Protein AF-A0A9P3LWD3-F1 (afdb_monomer_lite)

Structure (mmCIF, N/CA/C/O backbone):
data_AF-A0A9P3LWD3-F1
#
_entry.id   AF-A0A9P3LWD3-F1
#
loop_
_atom_site.group_PDB
_atom_site.id
_atom_site.type_symbol
_atom_site.label_atom_id
_atom_site.label_alt_id
_atom_site.label_comp_id
_atom_site.label_asym_id
_atom_site.label_entity_id
_atom_site.label_seq_id
_atom_site.pdbx_PDB_ins_code
_atom_site.Cartn_x
_atom_site.Cartn_y
_atom_site.Cartn_z
_atom_site.occupancy
_atom_site.B_iso_or_equiv
_atom_site.auth_seq_id
_atom_site.auth_comp_id
_atom_site.auth_asym_id
_atom_site.auth_atom_id
_atom_site.pdbx_PDB_model_num
ATOM 1 N N . MET A 1 1 ? 2.975 9.614 -11.502 1.00 42.75 1 MET A N 1
ATOM 2 C CA . MET A 1 1 ? 4.121 10.513 -11.205 1.00 42.75 1 MET A CA 1
ATOM 3 C C . MET A 1 1 ? 4.129 11.745 -12.126 1.00 42.75 1 MET A C 1
ATOM 5 O O . MET A 1 1 ? 4.942 11.808 -13.037 1.00 42.75 1 MET A O 1
ATOM 9 N N . PRO A 1 2 ? 3.260 12.748 -11.917 1.00 39.84 2 PRO A N 1
ATO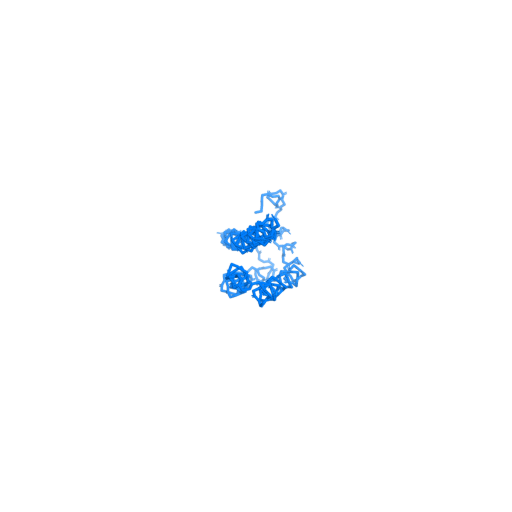M 10 C CA . PRO A 1 2 ? 3.264 13.962 -12.747 1.00 39.84 2 PRO A CA 1
ATOM 11 C C . PRO A 1 2 ? 4.516 14.835 -12.542 1.00 39.84 2 PRO A C 1
ATOM 13 O O . PRO A 1 2 ? 4.946 15.530 -13.455 1.00 39.84 2 PRO A O 1
ATOM 16 N N . SER A 1 3 ? 5.127 14.784 -11.353 1.00 48.31 3 SER A N 1
ATOM 17 C CA . SER A 1 3 ? 6.297 15.602 -11.005 1.00 48.31 3 SER A CA 1
ATOM 18 C C . SER A 1 3 ? 7.610 15.126 -11.635 1.00 48.31 3 SER A C 1
ATOM 20 O O . SER A 1 3 ? 8.516 15.937 -11.804 1.00 48.31 3 SER A O 1
ATOM 22 N N . LEU A 1 4 ? 7.714 13.847 -12.015 1.00 50.91 4 LEU A N 1
ATOM 23 C CA . LEU A 1 4 ? 8.918 13.287 -12.644 1.00 50.91 4 LEU A CA 1
ATOM 24 C C . LEU A 1 4 ? 8.924 13.421 -14.170 1.00 50.91 4 LEU A C 1
ATOM 26 O O . LEU A 1 4 ? 9.963 13.214 -14.779 1.00 50.91 4 LEU A O 1
ATOM 30 N N . ALA A 1 5 ? 7.812 13.838 -14.782 1.00 50.91 5 ALA A N 1
ATOM 31 C CA . ALA A 1 5 ? 7.713 14.043 -16.230 1.00 50.91 5 ALA A CA 1
ATOM 32 C C . ALA A 1 5 ? 8.654 15.141 -16.771 1.00 50.91 5 ALA A C 1
ATOM 34 O O . ALA A 1 5 ? 8.830 15.262 -17.978 1.00 50.91 5 ALA A O 1
ATOM 35 N N . LYS A 1 6 ? 9.257 15.950 -15.886 1.00 63.47 6 LYS A N 1
ATOM 36 C CA . LYS A 1 6 ? 10.271 16.958 -16.239 1.00 63.47 6 LYS A CA 1
ATOM 37 C C . LYS A 1 6 ? 11.699 16.400 -16.299 1.00 63.47 6 LYS A C 1
ATOM 39 O O . LYS A 1 6 ? 12.615 17.142 -16.636 1.00 63.47 6 LYS A O 1
ATOM 44 N N . VAL A 1 7 ? 11.902 15.138 -15.929 1.00 65.88 7 VAL A N 1
ATOM 45 C CA . VAL A 1 7 ? 13.209 14.474 -15.862 1.00 65.88 7 VAL A CA 1
ATOM 46 C C . VAL A 1 7 ? 13.207 13.317 -16.860 1.00 65.88 7 VAL A C 1
ATOM 48 O O . VAL A 1 7 ? 12.161 12.711 -17.085 1.00 65.88 7 VAL A O 1
ATOM 51 N N . SER A 1 8 ? 14.354 13.002 -17.471 1.00 72.69 8 SER A N 1
ATOM 52 C CA . SER A 1 8 ? 14.444 11.855 -18.383 1.00 72.69 8 SER A CA 1
ATOM 53 C C . SER A 1 8 ? 13.998 10.562 -17.690 1.00 72.69 8 SER A C 1
ATOM 55 O O . SER A 1 8 ? 14.284 10.353 -16.506 1.00 72.69 8 SER A O 1
ATOM 57 N N . THR A 1 9 ? 13.312 9.683 -18.428 1.00 71.00 9 THR A N 1
ATOM 58 C CA . THR A 1 9 ? 12.778 8.408 -17.918 1.00 71.00 9 THR A CA 1
ATOM 59 C C . THR A 1 9 ? 13.856 7.580 -17.224 1.00 71.00 9 THR A C 1
ATOM 61 O O . THR A 1 9 ? 13.608 7.037 -16.150 1.00 71.00 9 THR A O 1
ATOM 64 N N . SER A 1 10 ? 15.079 7.560 -17.760 1.00 73.06 10 SER A N 1
ATOM 65 C CA . SER A 1 10 ? 16.220 6.845 -17.177 1.00 73.06 10 SER A CA 1
ATOM 66 C C . SER A 1 10 ? 16.593 7.377 -15.788 1.00 73.06 10 SER A C 1
ATOM 68 O O . SER A 1 10 ? 16.718 6.606 -14.838 1.00 73.06 10 SER A O 1
ATOM 70 N N . THR A 1 11 ? 16.682 8.701 -15.625 1.00 77.88 11 THR A N 1
ATOM 71 C CA . THR A 1 11 ? 16.988 9.336 -14.331 1.00 77.88 11 THR A CA 1
ATOM 72 C C . THR A 1 11 ? 15.844 9.154 -13.333 1.00 77.88 11 THR A C 1
ATOM 74 O O . THR A 1 11 ? 16.079 8.848 -12.164 1.00 77.88 11 THR A O 1
ATOM 77 N N . ALA A 1 12 ? 14.596 9.307 -13.783 1.00 74.31 12 ALA A N 1
ATOM 78 C CA . ALA A 1 12 ? 13.414 9.102 -12.948 1.00 74.31 12 ALA A CA 1
ATOM 79 C C . ALA A 1 12 ? 13.312 7.652 -12.445 1.00 74.31 12 ALA A C 1
ATOM 81 O O . ALA A 1 12 ? 13.029 7.429 -11.266 1.00 74.31 12 ALA A O 1
ATOM 82 N N . THR A 1 13 ? 13.590 6.677 -13.314 1.00 77.31 13 THR A N 1
ATOM 83 C CA . THR A 1 13 ? 13.584 5.247 -12.976 1.00 77.31 13 THR A CA 1
ATOM 84 C C . THR A 1 13 ? 14.710 4.913 -12.003 1.00 77.31 13 THR A C 1
ATOM 86 O O . THR A 1 13 ? 14.470 4.239 -11.006 1.00 77.31 13 THR A O 1
ATOM 89 N N . LEU A 1 14 ? 15.918 5.442 -12.216 1.00 81.31 14 LEU A N 1
ATOM 90 C CA . LEU A 1 14 ? 17.046 5.239 -11.305 1.00 81.31 14 LEU A CA 1
ATOM 91 C C . LEU A 1 14 ? 16.758 5.790 -9.899 1.00 81.31 14 LEU A C 1
ATOM 93 O O . LEU A 1 14 ? 16.975 5.104 -8.899 1.00 81.31 14 LEU A O 1
ATOM 97 N N . LEU A 1 15 ? 16.234 7.018 -9.811 1.00 82.06 15 LEU A N 1
ATOM 98 C CA . LEU A 1 15 ? 15.818 7.622 -8.541 1.00 82.06 15 LEU A CA 1
ATOM 99 C C . LEU A 1 15 ? 14.750 6.779 -7.849 1.00 82.06 15 LEU A C 1
ATOM 101 O O . LEU A 1 15 ? 14.847 6.519 -6.651 1.00 82.06 15 LEU A O 1
ATOM 105 N N . TRP A 1 16 ? 13.743 6.336 -8.600 1.00 82.06 16 TRP A N 1
ATOM 106 C CA . TRP A 1 16 ? 12.700 5.470 -8.075 1.00 82.06 16 TRP A CA 1
ATOM 107 C C . TRP A 1 16 ? 13.282 4.169 -7.513 1.00 82.06 16 TRP A C 1
ATOM 109 O O . TRP A 1 16 ? 13.006 3.852 -6.357 1.00 82.06 16 TRP A O 1
ATOM 119 N N . THR A 1 17 ? 14.140 3.476 -8.267 1.00 81.75 17 THR A N 1
ATOM 120 C CA . THR A 1 17 ? 14.769 2.208 -7.868 1.00 81.75 17 THR A CA 1
ATOM 121 C C . THR A 1 17 ? 15.536 2.340 -6.557 1.00 81.75 17 THR A C 1
ATOM 123 O O . THR A 1 17 ? 15.334 1.540 -5.641 1.00 81.75 17 THR A O 1
ATOM 126 N N . ASN A 1 18 ? 16.321 3.410 -6.412 1.00 85.31 18 ASN A N 1
ATOM 127 C CA . ASN A 1 18 ? 17.056 3.702 -5.179 1.00 85.31 18 ASN A CA 1
ATOM 128 C C . ASN A 1 18 ? 16.136 3.967 -3.972 1.00 85.31 18 ASN A C 1
ATOM 130 O O . ASN A 1 18 ? 16.514 3.713 -2.830 1.00 85.31 18 ASN A O 1
ATOM 134 N N . MET A 1 19 ? 14.909 4.438 -4.206 1.00 85.19 19 MET A N 1
ATOM 135 C CA . MET A 1 19 ? 13.929 4.729 -3.156 1.00 85.19 19 MET A CA 1
ATOM 136 C C . MET A 1 19 ? 13.041 3.533 -2.783 1.00 85.19 19 MET A C 1
ATOM 138 O O . MET A 1 19 ? 12.393 3.563 -1.730 1.00 85.19 19 MET A O 1
ATOM 142 N N . VAL A 1 20 ? 12.981 2.469 -3.594 1.00 82.38 20 VAL A N 1
ATOM 143 C CA . VAL A 1 20 ? 12.078 1.329 -3.335 1.00 82.38 20 VAL A CA 1
ATOM 144 C C . VAL A 1 20 ? 12.410 0.638 -2.015 1.00 82.38 20 VAL A C 1
ATOM 146 O O . VAL A 1 20 ? 11.521 0.441 -1.191 1.00 82.38 20 VAL A O 1
ATOM 149 N N . VAL A 1 21 ? 13.679 0.307 -1.783 1.00 81.94 21 VAL A N 1
ATOM 150 C CA . VAL A 1 21 ? 14.110 -0.413 -0.575 1.00 81.94 21 VAL A CA 1
ATOM 151 C C . VAL A 1 21 ? 13.810 0.370 0.713 1.00 81.94 21 VAL A C 1
ATOM 153 O O . VAL A 1 21 ? 13.104 -0.173 1.569 1.00 81.94 21 VAL A O 1
ATOM 156 N N . PRO A 1 22 ? 14.251 1.637 0.880 1.00 85.94 22 PRO A N 1
ATOM 157 C CA . PRO A 1 22 ? 13.964 2.383 2.107 1.00 85.94 22 PRO A CA 1
ATOM 158 C C . PRO A 1 22 ? 12.465 2.655 2.291 1.00 85.94 22 PRO A C 1
ATOM 160 O O . PRO A 1 22 ? 11.955 2.588 3.410 1.00 85.94 22 PRO A O 1
ATOM 163 N N . SER A 1 23 ? 11.722 2.900 1.205 1.00 85.38 23 SER A N 1
ATOM 164 C CA . SER A 1 23 ? 10.275 3.116 1.300 1.00 85.38 23 SER A CA 1
ATOM 165 C C . SER A 1 23 ? 9.509 1.846 1.682 1.00 85.38 23 SER A C 1
ATOM 167 O O . SER A 1 23 ? 8.457 1.945 2.318 1.00 85.38 23 SER A O 1
ATOM 169 N N . MET A 1 24 ? 10.006 0.656 1.331 1.00 85.38 24 MET A N 1
ATOM 170 C CA . MET A 1 24 ? 9.366 -0.617 1.666 1.00 85.38 24 MET A CA 1
ATOM 171 C C . MET A 1 24 ? 9.333 -0.854 3.178 1.00 85.38 24 MET A C 1
ATOM 173 O O . MET A 1 24 ? 8.301 -1.273 3.696 1.00 85.38 24 MET A O 1
ATOM 177 N N . ALA A 1 25 ? 10.409 -0.524 3.899 1.00 87.31 25 ALA A N 1
ATOM 178 C CA . ALA A 1 25 ? 10.460 -0.671 5.355 1.00 87.31 25 ALA A CA 1
ATOM 179 C C . ALA A 1 25 ? 9.383 0.173 6.059 1.00 87.31 25 ALA A C 1
ATOM 181 O O . ALA A 1 25 ? 8.684 -0.320 6.944 1.00 87.31 25 ALA A O 1
ATOM 182 N N . ILE A 1 26 ? 9.200 1.421 5.613 1.00 90.19 26 ILE A N 1
ATOM 183 C CA . ILE A 1 26 ? 8.168 2.336 6.129 1.00 90.19 26 ILE A CA 1
ATOM 184 C C . ILE A 1 26 ? 6.761 1.809 5.810 1.00 90.19 26 ILE A C 1
ATOM 186 O O . ILE A 1 26 ? 5.862 1.863 6.645 1.00 90.19 26 ILE A O 1
ATOM 190 N N . GLN A 1 27 ? 6.555 1.279 4.604 1.00 88.88 27 GLN A N 1
ATOM 191 C CA . GLN A 1 27 ? 5.256 0.737 4.198 1.00 88.88 27 GLN A CA 1
ATOM 192 C C . GLN A 1 27 ? 4.887 -0.514 5.002 1.00 88.88 27 GLN A C 1
ATOM 194 O O . GLN A 1 27 ? 3.770 -0.616 5.504 1.00 88.88 27 GLN A O 1
ATOM 199 N N . VAL A 1 28 ? 5.824 -1.451 5.163 1.00 90.12 28 VAL A N 1
ATOM 200 C CA . VAL A 1 28 ? 5.593 -2.690 5.915 1.00 90.12 28 VAL A CA 1
ATOM 201 C C . VAL A 1 28 ? 5.308 -2.390 7.383 1.00 90.12 28 VAL A C 1
ATOM 203 O O . VAL A 1 28 ? 4.359 -2.946 7.935 1.00 90.12 28 VAL A O 1
ATOM 206 N N . SER A 1 29 ? 6.066 -1.486 8.012 1.00 92.50 29 SER A N 1
ATOM 207 C CA . SER A 1 29 ? 5.824 -1.119 9.410 1.00 92.50 29 SER A CA 1
ATOM 208 C C . SER A 1 29 ? 4.444 -0.486 9.602 1.00 92.50 29 SER A C 1
ATOM 210 O O . SER A 1 29 ? 3.735 -0.860 10.535 1.00 92.50 29 SER A O 1
ATOM 212 N N . ALA A 1 30 ? 4.005 0.378 8.681 1.00 91.06 30 ALA A N 1
ATOM 213 C CA . ALA A 1 30 ? 2.664 0.955 8.711 1.00 91.06 30 ALA A CA 1
ATOM 214 C C . ALA A 1 30 ? 1.556 -0.111 8.612 1.00 91.06 30 ALA A C 1
ATOM 216 O O . ALA A 1 30 ? 0.566 -0.035 9.339 1.00 91.06 30 ALA A O 1
ATOM 217 N N . TYR A 1 31 ? 1.720 -1.132 7.763 1.00 92.19 31 TYR A N 1
ATOM 218 C CA . TYR A 1 31 ? 0.732 -2.213 7.623 1.00 92.19 31 TYR A CA 1
ATOM 219 C C . TYR A 1 31 ? 0.663 -3.100 8.860 1.00 92.19 31 TYR A C 1
ATOM 221 O O . TYR A 1 31 ? -0.432 -3.417 9.325 1.00 92.19 31 TYR A O 1
ATOM 229 N N . VAL A 1 32 ? 1.818 -3.449 9.429 1.00 94.44 32 VAL A N 1
ATOM 230 C CA . VAL A 1 32 ? 1.894 -4.237 10.665 1.00 94.44 32 VAL A CA 1
ATOM 231 C C . VAL A 1 32 ? 1.255 -3.475 11.824 1.00 94.44 32 VAL A C 1
ATOM 233 O O . VAL A 1 32 ? 0.405 -4.026 12.520 1.00 94.44 32 VAL A O 1
ATOM 236 N N . LEU A 1 33 ? 1.604 -2.199 12.006 1.00 95.00 33 LEU A N 1
ATOM 237 C CA . LEU A 1 33 ? 1.025 -1.367 13.060 1.00 95.00 33 LEU A CA 1
ATOM 238 C C . LEU A 1 33 ? -0.479 -1.160 12.865 1.00 95.00 33 LEU A C 1
ATOM 240 O O . LEU A 1 33 ? -1.224 -1.237 13.838 1.00 95.00 33 LEU A O 1
ATOM 244 N N . GLY A 1 34 ? -0.942 -0.957 11.629 1.00 93.81 34 GLY A N 1
ATOM 245 C CA . GLY A 1 34 ? -2.368 -0.837 11.319 1.00 93.81 34 GLY A CA 1
ATOM 246 C C . GLY A 1 34 ? -3.153 -2.109 11.651 1.00 93.81 34 GLY A C 1
ATOM 247 O O . GLY A 1 34 ? -4.198 -2.039 12.298 1.00 93.81 34 GLY A O 1
ATOM 248 N N . PHE A 1 35 ? -2.629 -3.280 11.277 1.00 96.38 35 PHE A N 1
ATOM 249 C CA . PHE A 1 35 ? -3.245 -4.567 11.603 1.00 96.38 35 PHE A CA 1
ATOM 250 C C . PHE A 1 35 ? -3.284 -4.819 13.115 1.00 96.38 35 PHE A C 1
ATOM 252 O O . PHE A 1 35 ? -4.352 -5.087 13.671 1.00 96.38 35 PHE A O 1
ATOM 259 N N . LEU A 1 36 ? -2.143 -4.685 13.798 1.00 97.19 36 LEU A N 1
ATOM 260 C CA . LEU A 1 36 ? -2.056 -4.892 15.246 1.00 97.19 36 LEU A CA 1
ATOM 261 C C . LEU A 1 36 ? -2.912 -3.881 16.014 1.00 97.19 36 LEU A C 1
ATOM 263 O O . LEU A 1 36 ? -3.606 -4.259 16.954 1.00 97.19 36 LEU A O 1
ATOM 267 N N . GLY A 1 37 ? -2.919 -2.617 15.589 1.00 95.88 37 GLY A N 1
ATOM 268 C CA . GLY A 1 37 ? -3.765 -1.570 16.156 1.00 95.88 37 GLY A CA 1
ATOM 269 C C . GLY A 1 37 ? -5.251 -1.906 16.042 1.00 95.88 37 GLY A C 1
ATOM 270 O O . GLY A 1 37 ? -5.965 -1.852 17.042 1.00 95.88 37 GLY A O 1
ATOM 271 N N . GLY A 1 38 ? -5.705 -2.343 14.862 1.00 95.56 38 GLY A N 1
ATOM 272 C CA . GLY A 1 38 ? -7.084 -2.796 14.650 1.00 95.56 38 GLY A CA 1
ATOM 273 C C . GLY A 1 38 ? -7.464 -3.984 15.541 1.00 95.56 38 GLY A C 1
ATOM 274 O O . GLY A 1 38 ? -8.518 -3.970 16.178 1.00 95.56 38 GLY A O 1
ATOM 275 N N . MET A 1 39 ? -6.577 -4.975 15.672 1.00 96.50 39 MET A N 1
ATOM 276 C CA . MET A 1 39 ? -6.781 -6.133 16.555 1.00 96.50 39 MET A CA 1
ATOM 277 C C . MET A 1 39 ? -6.862 -5.736 18.036 1.00 96.50 39 MET A C 1
ATOM 279 O O . MET A 1 39 ? -7.729 -6.220 18.767 1.00 96.50 39 MET A O 1
ATOM 283 N N . LEU A 1 40 ? -5.981 -4.840 18.490 1.00 97.00 40 LEU A N 1
ATOM 284 C CA . LEU A 1 40 ? -5.980 -4.344 19.868 1.00 97.00 40 LEU A CA 1
ATOM 285 C C . LEU A 1 40 ? -7.253 -3.555 20.186 1.00 97.00 40 LEU A C 1
ATOM 287 O O . LEU A 1 40 ? -7.839 -3.754 21.252 1.00 97.00 40 LEU A O 1
ATOM 291 N N . LEU A 1 41 ? -7.694 -2.688 19.273 1.00 95.44 41 LEU A N 1
ATOM 292 C CA . LEU A 1 41 ? -8.922 -1.911 19.436 1.00 95.44 41 LEU A CA 1
ATOM 293 C C . LEU A 1 41 ? -10.159 -2.813 19.443 1.00 95.44 41 LEU A C 1
ATOM 295 O O . LEU A 1 41 ? -10.970 -2.709 20.361 1.00 95.44 41 LEU A O 1
ATOM 299 N N . TYR A 1 42 ? -10.254 -3.771 18.514 1.00 96.31 42 TYR A N 1
ATOM 300 C CA . TYR A 1 42 ? -11.328 -4.768 18.515 1.00 96.31 42 TYR A CA 1
ATOM 301 C C . TYR A 1 42 ? -11.392 -5.540 19.836 1.00 96.31 42 TYR A C 1
ATOM 303 O O . TYR A 1 42 ? -12.468 -5.732 20.398 1.00 96.31 42 TYR A O 1
ATOM 311 N N . ASN A 1 43 ? -10.246 -5.953 20.380 1.00 95.44 43 ASN A N 1
ATOM 312 C CA . ASN A 1 43 ? -10.224 -6.691 21.638 1.00 95.44 43 ASN A CA 1
ATOM 313 C C . ASN A 1 43 ? -10.789 -5.886 22.814 1.00 95.44 43 ASN A C 1
ATOM 315 O O . ASN A 1 43 ? -11.428 -6.496 23.678 1.00 95.44 43 ASN A O 1
ATOM 319 N N . LYS A 1 44 ? -10.590 -4.560 22.823 1.00 94.12 44 LYS A N 1
ATOM 320 C CA . LYS A 1 44 ? -11.071 -3.649 23.870 1.00 94.12 44 LYS A CA 1
ATOM 321 C C . LYS A 1 44 ? -12.535 -3.251 23.701 1.00 94.12 44 LYS A C 1
ATOM 323 O O . LYS A 1 44 ? -13.276 -3.324 24.672 1.00 94.12 44 LYS A O 1
ATOM 328 N N . THR A 1 45 ? -12.950 -2.841 22.506 1.00 93.94 45 THR A N 1
ATOM 329 C CA . THR A 1 45 ? -14.291 -2.263 22.290 1.00 93.94 45 THR A CA 1
ATOM 330 C C . THR A 1 45 ? -15.302 -3.270 21.755 1.00 93.94 45 THR A C 1
ATOM 332 O O . THR A 1 45 ? -16.500 -3.017 21.772 1.00 93.94 45 THR A O 1
ATOM 335 N N . LYS A 1 46 ? -14.830 -4.425 21.264 1.00 94.06 46 LYS A N 1
ATOM 336 C CA . LYS A 1 46 ? -15.620 -5.421 20.519 1.00 94.06 46 LYS A CA 1
ATOM 337 C C . LYS A 1 46 ? -16.270 -4.866 19.248 1.00 94.06 46 LYS A C 1
ATOM 339 O O . LYS A 1 46 ? -17.127 -5.520 18.655 1.00 94.06 46 LYS A O 1
ATOM 344 N N . ASN A 1 47 ? -15.813 -3.710 18.767 1.00 93.88 47 ASN A N 1
ATOM 345 C CA . ASN A 1 47 ? -16.306 -3.114 17.538 1.00 93.88 47 ASN A CA 1
ATOM 346 C C . ASN A 1 47 ? -15.673 -3.764 16.299 1.00 93.88 47 ASN A C 1
ATOM 348 O O . ASN A 1 47 ? -14.478 -3.614 16.024 1.00 93.88 47 ASN A O 1
ATOM 352 N N . LYS A 1 48 ? -16.503 -4.455 15.509 1.00 96.19 48 LYS A N 1
ATOM 353 C CA . LYS A 1 48 ? -16.099 -5.162 14.283 1.00 96.19 48 LYS A CA 1
ATOM 354 C C . LYS A 1 48 ? -15.413 -4.277 13.235 1.00 96.19 48 LYS A C 1
ATOM 356 O O . LYS A 1 48 ? -14.623 -4.796 12.451 1.00 96.19 48 LYS A O 1
ATOM 361 N N . TYR A 1 49 ? -15.664 -2.967 13.212 1.00 96.25 49 TYR A N 1
ATOM 362 C CA . TYR A 1 49 ? -15.040 -2.068 12.238 1.00 96.25 49 TYR A CA 1
ATOM 363 C C . TYR A 1 49 ? -13.523 -1.969 12.428 1.00 96.25 49 TYR A C 1
ATOM 365 O O . TYR A 1 49 ? -12.797 -1.898 11.440 1.00 96.25 49 TYR A O 1
ATOM 373 N N . TYR A 1 50 ? -13.011 -2.071 13.658 1.00 96.44 50 TYR A N 1
ATOM 374 C CA . TYR A 1 50 ? -11.563 -2.126 13.883 1.00 96.44 50 TYR A CA 1
ATOM 375 C C . TYR A 1 50 ? -10.934 -3.420 13.378 1.00 96.44 50 TYR A C 1
ATOM 377 O O . TYR A 1 50 ? -9.827 -3.399 12.840 1.00 96.44 50 TYR A O 1
ATOM 385 N N . LEU A 1 51 ? -11.657 -4.537 13.496 1.00 96.00 51 LEU A N 1
ATOM 386 C CA . LEU A 1 51 ? -11.223 -5.808 12.927 1.00 96.00 51 LEU A CA 1
ATOM 387 C C . LEU A 1 51 ? -11.176 -5.721 11.397 1.00 96.00 51 LEU A C 1
ATOM 389 O O . LEU A 1 51 ? -10.174 -6.096 10.794 1.00 96.00 51 LEU A O 1
ATOM 393 N N . TYR A 1 52 ? -12.220 -5.177 10.765 1.00 97.12 52 TYR A N 1
ATOM 394 C CA . TYR A 1 52 ? -12.247 -4.980 9.314 1.00 97.12 52 TYR A CA 1
ATOM 395 C C . TYR A 1 52 ? -11.155 -4.021 8.840 1.00 97.12 52 TYR A C 1
ATOM 397 O O . TYR A 1 52 ? -10.450 -4.343 7.888 1.00 97.12 52 TYR A O 1
ATOM 405 N N . GLY A 1 53 ? -10.954 -2.893 9.526 1.00 95.56 53 GLY A N 1
ATOM 406 C CA . GLY A 1 53 ? -9.864 -1.960 9.240 1.00 95.56 53 GLY A CA 1
ATOM 407 C C . GLY A 1 53 ? -8.498 -2.644 9.307 1.00 95.56 53 GLY A C 1
ATOM 408 O O . GLY A 1 53 ? -7.721 -2.558 8.358 1.00 95.56 53 GLY A O 1
ATOM 409 N N . GLY A 1 54 ? -8.242 -3.412 10.370 1.00 95.81 54 GLY A N 1
ATOM 410 C CA . GLY A 1 54 ? -7.017 -4.198 10.513 1.00 95.81 54 GLY A CA 1
ATOM 411 C C . GLY A 1 54 ? -6.829 -5.220 9.387 1.00 95.81 54 GLY A C 1
ATOM 412 O O . GLY A 1 54 ? -5.757 -5.283 8.785 1.00 95.81 54 GLY A O 1
ATOM 413 N N . LEU A 1 55 ? -7.867 -5.989 9.049 1.00 96.38 55 LEU A N 1
ATOM 414 C CA . LEU A 1 55 ? -7.818 -6.979 7.966 1.00 96.38 55 LEU A CA 1
ATOM 415 C C . LEU A 1 55 ? -7.578 -6.337 6.592 1.00 96.38 55 LEU A C 1
ATOM 417 O O . LEU A 1 55 ? -6.802 -6.874 5.800 1.00 96.38 55 LEU A O 1
ATOM 421 N N . ILE A 1 56 ? -8.178 -5.174 6.319 1.00 96.44 56 ILE A N 1
ATOM 422 C CA . ILE A 1 56 ? -7.907 -4.408 5.095 1.00 96.44 56 ILE A CA 1
ATOM 423 C C . ILE A 1 56 ? -6.426 -4.026 5.044 1.00 96.44 56 ILE A C 1
ATOM 425 O O . ILE A 1 56 ? -5.783 -4.261 4.021 1.00 96.44 56 ILE A O 1
ATOM 429 N N . MET A 1 57 ? -5.852 -3.527 6.143 1.00 95.38 57 MET A N 1
ATOM 430 C CA . MET A 1 57 ? -4.422 -3.197 6.202 1.00 95.38 57 MET A CA 1
ATOM 431 C C . MET A 1 57 ? -3.536 -4.425 5.952 1.00 95.38 57 MET A C 1
ATOM 433 O O . MET A 1 57 ? -2.582 -4.347 5.179 1.00 95.38 57 MET A O 1
ATOM 437 N N . ALA A 1 58 ? -3.884 -5.579 6.528 1.00 94.69 58 ALA A N 1
ATOM 438 C CA . ALA A 1 58 ? -3.163 -6.830 6.295 1.00 94.69 58 ALA A CA 1
ATOM 439 C C . ALA A 1 58 ? -3.235 -7.285 4.826 1.00 94.69 58 ALA A C 1
ATOM 441 O O . ALA A 1 58 ? -2.244 -7.774 4.285 1.00 94.69 58 ALA A O 1
ATOM 442 N N . SER A 1 59 ? -4.372 -7.073 4.152 1.00 95.75 59 SER A N 1
ATOM 443 C CA . SER A 1 59 ? -4.576 -7.444 2.741 1.00 95.75 59 SER A CA 1
ATOM 444 C C . SER A 1 59 ? -3.691 -6.670 1.755 1.00 95.75 59 SER A C 1
ATOM 446 O O . SER A 1 59 ? -3.445 -7.133 0.639 1.00 95.75 59 SER A O 1
ATOM 448 N N . ILE A 1 60 ? -3.141 -5.523 2.169 1.00 93.69 60 ILE A N 1
ATOM 449 C CA . ILE A 1 60 ? -2.231 -4.739 1.327 1.00 93.69 60 ILE A CA 1
ATOM 450 C C . ILE A 1 60 ? -0.939 -5.518 1.058 1.00 93.69 60 ILE A C 1
ATOM 452 O O . ILE A 1 60 ? -0.359 -5.376 -0.020 1.00 93.69 60 ILE A O 1
ATOM 456 N N . PHE A 1 61 ? -0.493 -6.370 1.987 1.00 91.19 61 PHE A N 1
ATOM 457 C CA . PHE A 1 61 ? 0.714 -7.177 1.805 1.00 91.19 61 PHE A CA 1
ATOM 458 C C . PHE A 1 61 ? 0.591 -8.187 0.646 1.00 91.19 61 PHE A C 1
ATOM 460 O O . PHE A 1 61 ? 1.375 -8.070 -0.300 1.00 91.19 61 PHE A O 1
ATOM 467 N N . PRO A 1 62 ? -0.388 -9.119 0.623 1.00 93.00 62 PRO A N 1
ATOM 468 C CA . PRO A 1 62 ? -0.559 -10.030 -0.508 1.00 93.00 62 PRO A CA 1
ATOM 469 C C . PRO A 1 62 ? -0.878 -9.289 -1.812 1.00 93.00 62 PRO A C 1
ATOM 471 O O . PRO A 1 62 ? -0.367 -9.681 -2.859 1.00 93.00 62 PRO A O 1
ATOM 474 N N . TYR A 1 63 ? -1.625 -8.178 -1.766 1.00 93.50 63 TYR A N 1
ATOM 475 C CA . TYR A 1 63 ? -1.832 -7.331 -2.944 1.00 93.50 63 TYR A CA 1
ATOM 476 C C . TYR A 1 63 ? -0.506 -6.781 -3.489 1.00 93.50 63 TYR A C 1
ATOM 478 O O . TYR A 1 63 ? -0.249 -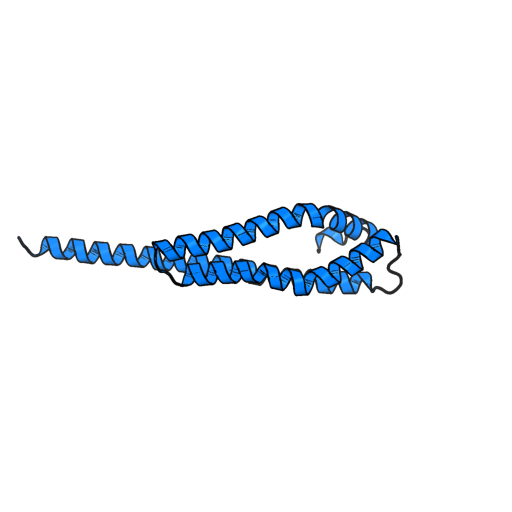6.837 -4.690 1.00 93.50 63 TYR A O 1
ATOM 486 N N . THR A 1 64 ? 0.366 -6.278 -2.611 1.00 90.94 64 THR A N 1
ATOM 487 C CA . THR A 1 64 ? 1.675 -5.736 -3.000 1.00 90.94 64 THR A CA 1
ATOM 488 C C . THR A 1 64 ? 2.556 -6.832 -3.590 1.00 90.94 64 THR A C 1
ATOM 490 O O . THR A 1 64 ? 3.145 -6.640 -4.651 1.00 90.94 64 THR A O 1
ATOM 493 N N . MET A 1 65 ? 2.592 -8.006 -2.960 1.00 91.19 65 MET A N 1
ATOM 494 C CA . MET A 1 65 ? 3.346 -9.152 -3.467 1.00 91.19 65 MET A CA 1
ATOM 495 C C . MET A 1 65 ? 2.871 -9.577 -4.861 1.00 91.19 65 MET A C 1
ATOM 497 O O . MET A 1 65 ? 3.692 -9.747 -5.757 1.00 91.19 65 MET A O 1
ATOM 501 N N . ALA A 1 66 ? 1.559 -9.687 -5.072 1.00 94.19 66 ALA A N 1
ATOM 502 C CA . ALA A 1 66 ? 0.999 -10.117 -6.350 1.00 94.19 66 ALA A CA 1
ATOM 503 C C . ALA A 1 66 ? 1.181 -9.074 -7.465 1.00 94.19 66 ALA A C 1
ATOM 505 O O . ALA A 1 66 ? 1.530 -9.424 -8.590 1.00 94.19 66 ALA A O 1
ATOM 506 N N . MET A 1 67 ? 0.960 -7.793 -7.160 1.00 93.69 67 MET A N 1
ATOM 507 C CA . MET A 1 67 ? 0.865 -6.740 -8.176 1.00 93.69 67 MET A CA 1
ATOM 508 C C . MET A 1 67 ? 2.168 -5.980 -8.428 1.00 93.69 67 MET A C 1
ATOM 510 O O . MET A 1 67 ? 2.316 -5.392 -9.496 1.00 93.69 67 MET A O 1
ATOM 514 N N . PHE A 1 68 ? 3.095 -5.937 -7.465 1.00 89.81 68 PHE A N 1
ATOM 515 C CA . PHE A 1 68 ? 4.311 -5.118 -7.567 1.00 89.81 68 PHE A CA 1
ATOM 516 C C . PHE A 1 68 ? 5.581 -5.927 -7.743 1.00 89.81 68 PHE A C 1
ATOM 518 O O . PHE A 1 68 ? 6.465 -5.476 -8.458 1.00 89.81 68 PHE A O 1
ATOM 525 N N . VAL A 1 69 ? 5.698 -7.106 -7.130 1.00 90.12 69 VAL A N 1
ATOM 526 C CA . VAL A 1 69 ? 6.912 -7.927 -7.262 1.00 90.12 69 VAL A CA 1
ATOM 527 C C . VAL A 1 69 ? 7.253 -8.257 -8.719 1.00 90.12 69 VAL A C 1
ATOM 529 O O . VAL A 1 69 ? 8.412 -8.046 -9.071 1.00 90.12 69 VAL A O 1
ATOM 532 N N . PRO A 1 70 ? 6.327 -8.730 -9.582 1.00 90.12 70 PRO A N 1
ATOM 533 C CA . PRO A 1 70 ? 6.686 -9.026 -10.971 1.00 90.12 70 PRO A CA 1
ATOM 534 C C . PRO A 1 70 ? 7.135 -7.766 -11.721 1.00 90.12 70 PRO A C 1
ATOM 536 O O . PRO A 1 70 ? 8.169 -7.774 -12.376 1.00 90.12 70 PRO A O 1
ATOM 539 N N . ILE A 1 71 ? 6.425 -6.651 -11.532 1.00 89.88 71 ILE A N 1
ATOM 540 C CA . ILE A 1 71 ? 6.737 -5.384 -12.204 1.00 89.88 71 ILE A CA 1
ATOM 541 C C . ILE A 1 71 ? 8.087 -4.828 -11.738 1.00 89.88 71 ILE A C 1
ATOM 543 O O . ILE A 1 71 ? 8.906 -4.425 -12.556 1.00 89.88 71 ILE A O 1
ATOM 547 N N . ASN A 1 72 ? 8.347 -4.830 -10.430 1.00 88.62 72 ASN A N 1
ATOM 548 C CA . ASN A 1 72 ? 9.600 -4.335 -9.870 1.00 88.62 72 ASN A CA 1
ATOM 549 C C . ASN A 1 72 ? 10.792 -5.185 -10.329 1.00 88.62 72 ASN A C 1
ATOM 551 O O . ASN A 1 72 ? 11.845 -4.622 -10.599 1.00 88.62 72 ASN A O 1
ATOM 555 N N . LYS A 1 73 ? 10.636 -6.514 -10.439 1.00 88.62 73 LYS A N 1
ATOM 556 C CA . LYS A 1 73 ? 11.688 -7.395 -10.970 1.00 88.62 73 LYS A CA 1
ATOM 557 C C . LYS A 1 73 ? 12.080 -6.998 -12.390 1.00 88.62 73 LYS A C 1
ATOM 559 O O . LYS A 1 73 ? 13.265 -6.843 -12.660 1.00 88.62 73 LYS A O 1
ATOM 564 N N . ASP A 1 74 ? 11.093 -6.776 -13.253 1.00 87.00 74 ASP A N 1
ATOM 565 C CA . ASP A 1 74 ? 11.339 -6.385 -14.641 1.00 87.00 74 ASP A CA 1
ATOM 566 C C . ASP A 1 74 ? 11.995 -5.000 -14.738 1.00 87.00 74 ASP A C 1
ATOM 568 O O . ASP A 1 74 ? 12.952 -4.818 -15.486 1.00 87.00 74 ASP A O 1
ATOM 572 N N . ILE A 1 75 ? 11.515 -4.028 -13.952 1.00 84.19 75 ILE A N 1
ATOM 573 C CA . ILE A 1 75 ? 12.079 -2.670 -13.923 1.00 84.19 75 ILE A CA 1
ATOM 574 C C . ILE A 1 75 ? 13.526 -2.695 -13.413 1.00 84.19 75 ILE A C 1
ATOM 576 O O . ILE A 1 75 ? 14.390 -2.041 -13.993 1.00 84.19 75 ILE A O 1
ATOM 580 N N . PHE A 1 76 ? 13.814 -3.452 -12.349 1.00 86.38 76 PHE A N 1
ATOM 581 C CA . PHE A 1 76 ? 15.171 -3.562 -11.810 1.00 86.38 76 PHE A CA 1
ATOM 582 C C . PHE A 1 76 ? 16.128 -4.231 -12.790 1.00 86.38 76 PHE A C 1
ATOM 584 O O . PHE A 1 76 ? 17.225 -3.713 -12.978 1.00 86.38 76 PHE A O 1
ATOM 591 N N . ALA A 1 77 ? 15.701 -5.298 -13.469 1.00 86.38 77 ALA A N 1
ATOM 592 C CA . ALA A 1 77 ? 16.508 -5.943 -14.501 1.00 86.38 77 ALA A CA 1
ATOM 593 C C . ALA A 1 77 ? 16.849 -4.977 -15.649 1.00 86.38 77 ALA A C 1
ATOM 595 O O . ALA A 1 77 ? 17.977 -4.959 -16.132 1.00 86.38 77 ALA A O 1
ATOM 596 N N . PHE A 1 78 ? 15.896 -4.130 -16.050 1.00 82.88 78 PHE A N 1
ATOM 597 C CA . PHE A 1 78 ? 16.106 -3.132 -17.099 1.00 82.88 78 PHE A CA 1
ATOM 598 C C . PHE A 1 78 ? 17.122 -2.054 -16.694 1.00 82.88 78 PHE A C 1
ATOM 600 O O . PHE A 1 78 ? 17.995 -1.691 -17.481 1.00 82.88 78 PHE A O 1
ATOM 607 N N . VAL A 1 79 ? 17.028 -1.564 -15.452 1.00 82.44 79 VAL A N 1
ATOM 608 C CA . VAL A 1 79 ? 17.962 -0.570 -14.896 1.00 82.44 79 VAL A CA 1
ATOM 609 C C . VAL A 1 79 ? 19.362 -1.158 -14.731 1.00 82.44 79 VAL A C 1
ATOM 611 O O . VAL A 1 79 ? 20.335 -0.496 -15.079 1.00 82.44 79 VAL A O 1
ATOM 614 N N . GLU A 1 80 ? 19.474 -2.388 -14.229 1.00 83.75 80 GLU A N 1
ATOM 615 C CA . GLU A 1 80 ? 20.756 -3.077 -14.039 1.00 83.75 80 GLU A CA 1
ATOM 616 C C . GLU A 1 80 ? 21.466 -3.343 -15.371 1.00 83.75 80 GLU A C 1
ATOM 618 O O . GLU A 1 80 ? 22.678 -3.165 -15.476 1.00 83.75 80 GLU A O 1
ATOM 623 N N . ALA A 1 81 ? 20.707 -3.690 -16.412 1.00 84.00 81 ALA A N 1
ATOM 624 C CA . ALA A 1 81 ? 21.233 -3.901 -17.755 1.00 84.00 81 ALA A CA 1
ATOM 625 C C . ALA A 1 81 ? 21.565 -2.595 -18.508 1.00 84.00 81 ALA A C 1
ATOM 627 O O . ALA A 1 81 ? 22.119 -2.658 -19.605 1.00 84.00 81 ALA A O 1
ATOM 628 N N . GLY A 1 82 ? 21.234 -1.421 -17.952 1.00 78.56 82 GLY A N 1
ATOM 629 C CA . GLY A 1 82 ? 21.492 -0.122 -18.581 1.00 78.56 82 GLY A CA 1
ATOM 630 C C . GLY A 1 82 ? 20.790 0.058 -19.930 1.00 78.56 82 GLY A C 1
ATOM 631 O O . GLY A 1 82 ? 21.298 0.774 -20.791 1.00 78.56 82 GLY A O 1
ATOM 632 N N . LEU A 1 83 ? 19.660 -0.624 -20.135 1.00 75.19 83 LEU A N 1
ATOM 633 C CA . LEU A 1 83 ? 18.952 -0.625 -21.412 1.00 75.19 83 LEU A CA 1
ATOM 634 C C . LEU A 1 83 ? 18.243 0.713 -21.649 1.00 75.19 83 LEU A C 1
ATOM 636 O O . LEU A 1 83 ? 17.749 1.356 -20.720 1.00 75.19 83 LEU A O 1
ATOM 640 N N . GLU A 1 84 ? 18.176 1.122 -22.914 1.00 72.56 84 GLU A N 1
ATOM 641 C CA . GLU A 1 84 ? 17.324 2.229 -23.342 1.00 72.56 84 GLU A CA 1
ATOM 642 C C . GLU A 1 84 ? 15.912 1.720 -23.650 1.00 72.56 84 GLU A C 1
ATOM 644 O O . GLU A 1 84 ? 15.735 0.644 -24.220 1.00 72.56 84 GLU A O 1
ATOM 649 N N . ASP A 1 85 ? 14.898 2.507 -23.281 1.00 73.19 85 ASP A N 1
ATOM 650 C CA . ASP A 1 85 ? 13.483 2.221 -23.559 1.00 73.19 85 ASP A CA 1
ATOM 651 C C . ASP A 1 85 ? 13.150 2.531 -25.026 1.00 73.19 85 ASP A C 1
ATOM 653 O O . ASP A 1 85 ? 12.515 3.536 -25.341 1.00 73.19 85 ASP A O 1
ATOM 657 N N . VAL A 1 86 ? 13.655 1.696 -25.937 1.00 70.62 86 VAL A N 1
ATOM 658 C CA . VAL A 1 86 ? 13.525 1.890 -27.392 1.00 70.62 86 VAL A CA 1
ATOM 659 C C . VAL A 1 86 ? 12.106 1.577 -27.886 1.00 70.62 86 VAL A C 1
ATOM 661 O O . VAL A 1 86 ? 11.652 2.166 -28.865 1.00 70.62 86 VAL A O 1
ATOM 664 N N . ASP A 1 87 ? 11.392 0.673 -27.214 1.00 77.94 87 ASP A N 1
ATOM 665 C CA . ASP A 1 87 ? 10.072 0.171 -27.617 1.00 77.94 87 ASP A CA 1
ATOM 666 C C . ASP A 1 87 ? 8.908 0.678 -26.744 1.00 77.94 87 ASP A C 1
ATOM 668 O O . ASP A 1 87 ? 7.748 0.381 -27.031 1.00 77.94 87 ASP A O 1
ATOM 672 N N . GLY A 1 88 ? 9.188 1.463 -25.697 1.00 76.44 88 GLY A N 1
ATOM 673 C CA . GLY A 1 88 ? 8.179 1.961 -24.758 1.00 76.44 88 GLY A CA 1
ATOM 674 C C . GLY A 1 88 ? 7.694 0.914 -23.749 1.00 76.44 88 GLY A C 1
ATOM 675 O O . GLY A 1 88 ? 6.738 1.170 -23.006 1.00 76.44 88 GLY A O 1
ATOM 676 N N . SER A 1 89 ? 8.330 -0.259 -23.693 1.00 81.81 89 SER A N 1
ATOM 677 C CA . SER A 1 89 ? 7.989 -1.326 -22.750 1.00 81.81 89 SER A CA 1
ATOM 678 C C . SER A 1 89 ? 8.183 -0.899 -21.291 1.00 81.81 89 SER A C 1
ATOM 680 O O . SER A 1 89 ? 7.400 -1.296 -20.418 1.00 81.81 89 SER A O 1
ATOM 682 N N . MET A 1 90 ? 9.167 -0.040 -20.999 1.00 81.31 90 MET A N 1
ATOM 683 C CA . MET A 1 90 ? 9.349 0.513 -19.654 1.00 81.31 90 MET A CA 1
ATOM 684 C C . MET A 1 90 ? 8.227 1.498 -19.317 1.00 81.31 90 MET A C 1
ATOM 686 O O . MET A 1 90 ? 7.677 1.448 -18.212 1.00 81.31 90 MET A O 1
ATOM 690 N N . ALA A 1 91 ? 7.840 2.367 -20.255 1.00 80.94 91 ALA A N 1
ATOM 691 C CA . ALA A 1 91 ? 6.726 3.293 -20.059 1.00 80.94 91 ALA A CA 1
ATOM 692 C C . ALA A 1 91 ? 5.412 2.558 -19.730 1.00 80.94 91 ALA A C 1
ATOM 694 O O . ALA A 1 91 ? 4.688 2.966 -18.814 1.00 80.94 91 ALA A O 1
ATOM 695 N N . GLU A 1 92 ? 5.132 1.438 -20.403 1.00 85.50 92 GLU A N 1
ATOM 696 C CA . GLU A 1 92 ? 3.972 0.592 -20.105 1.00 85.50 92 GLU A CA 1
ATOM 697 C C . GLU A 1 92 ? 4.050 -0.008 -18.693 1.00 85.50 92 GLU A C 1
ATOM 699 O O . GLU A 1 92 ? 3.106 0.123 -17.905 1.00 85.50 92 GLU A O 1
ATOM 704 N N . LYS A 1 93 ? 5.188 -0.604 -18.314 1.00 86.00 93 LYS A N 1
ATOM 705 C CA . LYS A 1 93 ? 5.386 -1.161 -16.963 1.00 86.00 93 LYS A CA 1
ATOM 706 C C . LYS A 1 93 ? 5.218 -0.096 -15.881 1.00 86.00 93 LYS A C 1
ATOM 708 O O . LYS A 1 93 ? 4.552 -0.346 -14.874 1.00 86.00 93 LYS A O 1
ATOM 713 N N . MET A 1 94 ? 5.745 1.105 -16.105 1.00 84.00 94 MET A N 1
ATOM 714 C CA . MET A 1 94 ? 5.583 2.244 -15.199 1.00 84.00 94 MET A CA 1
ATOM 715 C C . MET A 1 94 ? 4.127 2.707 -15.100 1.00 84.00 94 MET A C 1
ATOM 717 O O . MET A 1 94 ? 3.667 3.080 -14.014 1.00 84.00 94 MET A O 1
ATOM 721 N N . TRP A 1 95 ? 3.365 2.647 -16.192 1.00 85.88 95 TRP A N 1
ATOM 722 C CA . TRP A 1 95 ? 1.932 2.927 -16.163 1.00 85.88 95 TRP A CA 1
ATOM 723 C C . TRP A 1 95 ? 1.167 1.890 -15.332 1.00 85.88 95 TRP A C 1
ATOM 725 O O . TRP A 1 95 ? 0.396 2.272 -14.445 1.00 85.88 95 TRP A O 1
ATOM 735 N N . ILE A 1 96 ? 1.420 0.592 -15.547 1.00 89.94 96 ILE A N 1
ATOM 736 C CA . ILE A 1 96 ? 0.800 -0.495 -14.768 1.00 89.94 96 ILE A CA 1
ATOM 737 C C . ILE A 1 96 ? 1.155 -0.341 -13.287 1.00 89.94 96 ILE A C 1
ATOM 739 O O . ILE A 1 96 ? 0.279 -0.429 -12.423 1.00 89.94 96 ILE A O 1
ATOM 743 N N . TRP A 1 97 ? 2.417 -0.038 -12.985 1.00 88.56 97 TRP A N 1
ATOM 744 C CA . TRP A 1 97 ? 2.883 0.233 -11.631 1.00 88.56 97 TRP A CA 1
ATOM 745 C C . TRP A 1 97 ? 2.106 1.385 -10.980 1.00 88.56 97 TRP A C 1
ATOM 747 O O . TRP A 1 97 ? 1.576 1.244 -9.876 1.00 88.56 97 TRP A O 1
ATOM 757 N N . ASN A 1 98 ? 1.972 2.517 -11.679 1.00 87.25 98 ASN A N 1
ATOM 758 C CA . ASN A 1 98 ? 1.262 3.700 -11.187 1.00 87.25 98 ASN A CA 1
ATOM 759 C C . ASN A 1 98 ? -0.241 3.428 -10.991 1.00 87.25 98 ASN A C 1
ATOM 761 O O . ASN A 1 98 ? -0.827 3.876 -10.004 1.00 87.25 98 ASN A O 1
ATOM 765 N N . ARG A 1 99 ? -0.863 2.642 -11.876 1.00 91.12 99 ARG A N 1
ATOM 766 C CA . ARG A 1 99 ? -2.242 2.162 -11.701 1.00 91.12 99 ARG A CA 1
ATOM 767 C C . ARG A 1 99 ? -2.371 1.300 -10.445 1.00 91.12 99 ARG A C 1
ATOM 769 O O . ARG A 1 99 ? -3.272 1.518 -9.638 1.00 91.12 99 ARG A O 1
ATOM 776 N N . ASN A 1 100 ? -1.451 0.361 -10.240 1.00 92.56 100 ASN A N 1
ATOM 777 C CA . ASN A 1 100 ? -1.468 -0.510 -9.067 1.00 92.56 100 ASN A CA 1
ATOM 778 C C . ASN A 1 100 ? -1.262 0.287 -7.769 1.00 92.56 100 ASN A C 1
ATOM 780 O O . ASN A 1 100 ? -1.820 -0.098 -6.737 1.00 92.56 100 ASN A O 1
ATOM 784 N N . GLN A 1 101 ? -0.526 1.409 -7.811 1.00 89.94 101 GLN A N 1
ATOM 785 C CA . GLN A 1 101 ? -0.386 2.320 -6.667 1.00 89.94 101 GLN A CA 1
ATOM 786 C C . GLN A 1 101 ? -1.704 2.990 -6.309 1.00 89.94 101 GLN A C 1
ATOM 788 O O . GLN A 1 101 ? -2.043 3.050 -5.131 1.00 89.94 101 GLN A O 1
ATOM 793 N N . CYS A 1 102 ? -2.484 3.417 -7.304 1.00 91.31 102 CYS A N 1
ATOM 794 C CA . CYS A 1 102 ? -3.827 3.940 -7.062 1.00 91.31 102 CYS A CA 1
ATOM 795 C C . CYS A 1 102 ? -4.693 2.912 -6.313 1.00 91.31 102 CYS A C 1
ATOM 797 O O . CYS A 1 102 ? -5.320 3.251 -5.310 1.00 91.31 102 CYS A O 1
ATOM 799 N N . GLY A 1 103 ? -4.630 1.634 -6.708 1.00 92.50 103 GLY A N 1
ATOM 800 C CA . GLY A 1 103 ? -5.293 0.546 -5.982 1.00 92.50 103 GLY A CA 1
ATOM 801 C C . GLY A 1 103 ? -4.854 0.440 -4.515 1.00 92.50 103 GLY A C 1
ATOM 802 O O . GLY A 1 103 ? -5.696 0.332 -3.623 1.00 92.50 103 GLY A O 1
ATOM 803 N N . ARG A 1 104 ? -3.550 0.565 -4.223 1.00 91.38 104 ARG A N 1
ATOM 804 C CA . ARG A 1 104 ? -3.051 0.600 -2.831 1.00 91.38 104 ARG A CA 1
ATOM 805 C C . ARG A 1 104 ? -3.552 1.818 -2.075 1.00 91.38 104 ARG A C 1
ATOM 807 O O . ARG A 1 104 ? -3.899 1.682 -0.906 1.00 91.38 104 ARG A O 1
ATOM 814 N N . THR A 1 105 ? -3.590 2.993 -2.697 1.00 92.81 105 THR A N 1
ATOM 815 C CA . THR A 1 105 ? -4.125 4.208 -2.071 1.00 92.81 105 THR A CA 1
ATOM 816 C C . THR A 1 105 ? -5.583 4.014 -1.672 1.00 92.81 105 THR A C 1
ATOM 818 O O . THR A 1 105 ? -5.942 4.337 -0.544 1.00 92.81 105 THR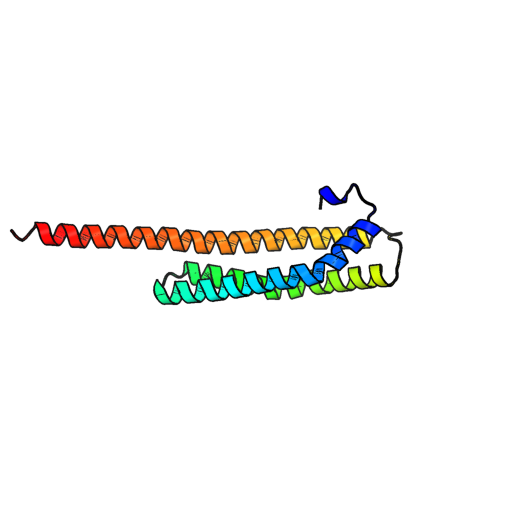 A O 1
ATOM 821 N N . VAL A 1 106 ? -6.397 3.416 -2.546 1.00 95.56 106 VAL A N 1
ATOM 822 C CA . VAL A 1 106 ? -7.799 3.099 -2.247 1.00 95.56 106 VAL A CA 1
ATOM 823 C C . VAL A 1 106 ? -7.910 2.117 -1.079 1.00 95.56 106 VAL A C 1
ATOM 825 O O . VAL A 1 106 ? -8.692 2.366 -0.167 1.00 95.56 106 VAL A O 1
ATOM 828 N N . LEU A 1 107 ? -7.100 1.053 -1.041 1.00 94.81 107 LEU A N 1
ATOM 829 C CA . LEU A 1 107 ? -7.091 0.106 0.084 1.00 94.81 107 LEU A CA 1
ATOM 830 C C . LEU A 1 107 ? -6.686 0.768 1.410 1.00 94.81 107 LEU A C 1
ATOM 832 O O . LEU A 1 107 ? -7.336 0.545 2.428 1.00 94.81 107 LEU A O 1
ATOM 836 N N . ASN A 1 108 ? -5.653 1.616 1.402 1.00 93.81 108 ASN A N 1
ATOM 837 C CA . ASN A 1 108 ? -5.243 2.368 2.594 1.00 93.81 108 ASN A CA 1
ATOM 838 C C . ASN A 1 108 ? -6.354 3.315 3.064 1.00 93.81 108 ASN A C 1
ATOM 840 O O . ASN A 1 108 ? -6.666 3.355 4.252 1.00 93.81 108 ASN A O 1
ATOM 844 N N . ALA A 1 109 ? -6.981 4.044 2.136 1.00 95.50 109 ALA A N 1
ATOM 845 C CA . ALA A 1 109 ? -8.097 4.927 2.448 1.00 95.50 109 ALA A CA 1
ATOM 846 C C . ALA A 1 109 ? -9.288 4.143 3.017 1.00 95.50 109 ALA A C 1
ATOM 848 O O . ALA A 1 109 ? -9.862 4.554 4.020 1.00 95.50 109 ALA A O 1
ATOM 849 N N . ALA A 1 110 ? -9.618 2.986 2.441 1.00 96.44 110 ALA A N 1
ATOM 850 C CA . ALA A 1 110 ? -10.675 2.116 2.942 1.00 96.44 110 ALA A CA 1
ATOM 851 C C . ALA A 1 110 ? -10.376 1.617 4.365 1.00 96.44 110 ALA A C 1
ATOM 853 O O . ALA A 1 110 ? -11.248 1.689 5.229 1.00 96.44 110 ALA A O 1
ATOM 854 N N . GLY A 1 111 ? -9.145 1.169 4.640 1.00 95.00 111 GLY A N 1
ATOM 855 C CA . GLY A 1 111 ? -8.724 0.743 5.979 1.00 95.00 111 GLY A CA 1
ATOM 856 C C . GLY A 1 111 ? -8.814 1.875 7.005 1.00 95.00 111 GLY A C 1
ATOM 857 O O . GLY A 1 111 ? -9.373 1.692 8.091 1.00 95.00 111 GLY A O 1
ATOM 858 N N . PHE A 1 112 ? -8.342 3.068 6.634 1.00 94.88 112 PHE A N 1
ATOM 859 C CA . PHE A 1 112 ? -8.429 4.271 7.461 1.00 94.88 112 PHE A CA 1
ATOM 860 C C . PHE A 1 112 ? -9.881 4.668 7.751 1.00 94.88 112 PHE A C 1
ATOM 862 O O . PHE A 1 112 ? -10.258 4.787 8.914 1.00 94.88 112 PHE A O 1
ATOM 869 N N . LEU A 1 113 ? -10.714 4.815 6.717 1.00 97.25 113 LEU A N 1
ATOM 870 C CA . LEU A 1 113 ? -12.114 5.223 6.857 1.00 97.25 113 LEU A CA 1
ATOM 871 C C . LEU A 1 113 ? -12.935 4.198 7.643 1.00 97.25 113 LEU A C 1
ATOM 873 O O . LEU A 1 113 ? -13.760 4.587 8.464 1.00 97.25 113 LEU A O 1
ATOM 877 N N . THR A 1 114 ? -12.681 2.901 7.454 1.00 96.56 114 THR A N 1
ATOM 878 C CA . THR A 1 114 ? -13.354 1.839 8.221 1.00 96.56 114 THR A CA 1
ATOM 879 C C . THR A 1 114 ? -13.004 1.935 9.706 1.00 96.56 114 THR A C 1
ATOM 881 O O . THR A 1 114 ? -13.884 1.868 10.561 1.00 96.56 114 THR A O 1
ATOM 884 N N . THR A 1 115 ? -11.726 2.152 10.023 1.00 94.25 115 THR A N 1
ATOM 885 C CA . THR A 1 115 ? -11.261 2.324 11.409 1.00 94.25 115 THR A CA 1
ATOM 886 C C . THR A 1 115 ? -11.839 3.598 12.028 1.00 94.25 115 THR A C 1
ATOM 888 O O . THR A 1 115 ? -12.319 3.572 13.160 1.00 94.25 115 THR A O 1
ATOM 891 N N . LEU A 1 116 ? -11.850 4.702 11.275 1.00 95.25 116 LEU A N 1
ATOM 892 C CA . LEU A 1 116 ? -12.414 5.979 11.709 1.00 95.25 116 LEU A CA 1
ATOM 893 C C . LEU A 1 116 ? -13.919 5.870 11.976 1.00 95.25 116 LEU A C 1
ATOM 895 O O . LEU A 1 116 ? -14.405 6.383 12.980 1.00 95.25 116 LEU A O 1
ATOM 899 N N . PHE A 1 117 ? -14.650 5.161 11.117 1.00 94.94 117 PHE A N 1
ATOM 900 C CA . PHE A 1 117 ? -16.066 4.885 11.329 1.00 94.94 117 PHE A CA 1
ATOM 901 C C . PHE A 1 117 ? -16.294 4.086 12.617 1.00 94.94 117 PHE A C 1
ATOM 903 O O . PHE A 1 117 ? -17.171 4.437 13.402 1.00 94.94 117 PHE A O 1
ATOM 910 N N . GLY A 1 118 ? -15.448 3.084 12.888 1.00 93.62 118 GLY A N 1
ATOM 911 C CA . GLY A 1 118 ? -15.425 2.373 14.169 1.00 93.62 118 GLY A CA 1
ATOM 912 C C . GLY A 1 118 ? -15.312 3.321 15.365 1.00 93.62 118 GLY A C 1
ATOM 913 O O . GLY A 1 118 ? -16.145 3.270 16.268 1.00 93.62 118 GLY A O 1
ATOM 914 N N . ALA A 1 119 ? -14.363 4.258 15.315 1.00 93.25 119 ALA A N 1
ATOM 915 C CA . ALA A 1 119 ? -14.166 5.253 16.371 1.00 93.25 119 ALA A CA 1
ATOM 916 C C . ALA A 1 119 ? -15.393 6.143 16.601 1.00 93.25 119 ALA A C 1
ATOM 918 O O . ALA A 1 119 ? -15.796 6.347 17.744 1.00 93.25 119 ALA A O 1
ATOM 919 N N . VAL A 1 120 ? -16.033 6.621 15.532 1.00 93.50 120 VAL A N 1
ATOM 920 C CA . VAL A 1 120 ? -17.264 7.422 15.641 1.00 93.50 120 VAL A CA 1
ATOM 921 C C . VAL A 1 120 ? -18.402 6.606 16.266 1.00 93.50 120 VAL A C 1
ATOM 923 O O . VAL A 1 120 ? -19.124 7.112 17.123 1.00 93.50 120 VAL A O 1
ATOM 926 N N . THR A 1 121 ? -18.552 5.333 15.886 1.00 90.38 121 THR A N 1
ATOM 927 C CA . THR A 1 121 ? -19.615 4.469 16.431 1.00 90.38 121 THR A CA 1
ATOM 928 C C . THR A 1 121 ? -19.415 4.077 17.895 1.00 90.38 121 THR A C 1
ATOM 930 O O . THR A 1 121 ? -20.403 3.856 18.597 1.00 90.38 121 THR A O 1
ATOM 933 N N . ASP A 1 122 ? -18.168 4.004 18.365 1.00 86.50 122 ASP A N 1
ATOM 934 C CA . ASP A 1 122 ? -17.869 3.740 19.777 1.00 86.50 122 ASP A CA 1
ATOM 935 C C . ASP A 1 122 ? -18.162 4.967 20.647 1.00 86.50 122 ASP A C 1
ATOM 937 O O . ASP A 1 122 ? -18.796 4.835 21.691 1.00 86.50 122 ASP A O 1
ATOM 941 N N . LEU A 1 123 ? -17.800 6.171 20.185 1.00 80.62 123 LEU A N 1
ATOM 942 C CA . LEU A 1 123 ? -18.098 7.419 20.901 1.00 80.62 123 LEU A CA 1
ATOM 943 C C . LEU A 1 123 ? -19.606 7.618 21.124 1.00 80.62 123 LEU A C 1
ATOM 945 O O . LEU A 1 123 ? -20.017 8.030 22.206 1.00 80.62 123 LEU A O 1
ATOM 949 N N . GLY A 1 124 ? -20.437 7.270 20.137 1.00 73.56 124 GLY A N 1
ATOM 950 C CA . GLY A 1 124 ? -21.895 7.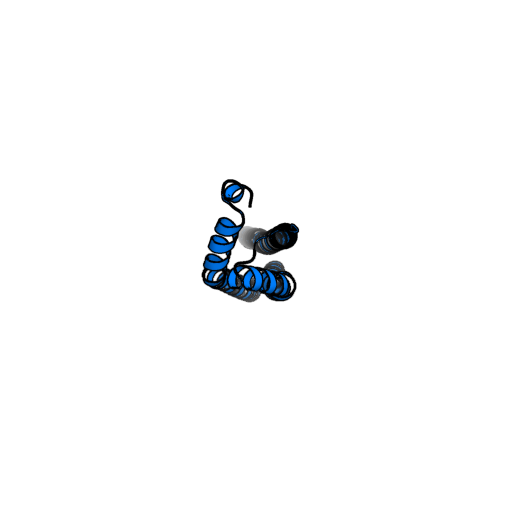355 20.270 1.00 73.56 124 GLY A CA 1
ATOM 951 C C . GLY A 1 124 ? -22.495 6.366 21.282 1.00 73.56 124 GLY A C 1
ATOM 952 O O . GLY A 1 124 ? -23.508 6.671 21.912 1.00 73.56 124 GLY A O 1
ATOM 953 N N . HIS A 1 125 ? -21.879 5.195 21.487 1.00 68.44 125 HIS A N 1
ATOM 954 C CA . HIS A 1 125 ? -22.353 4.228 22.488 1.00 68.44 125 HIS A CA 1
ATOM 955 C C . HIS A 1 125 ? -22.118 4.712 23.927 1.00 68.44 125 HIS A C 1
ATOM 957 O O . HIS A 1 125 ? -22.970 4.491 24.795 1.00 68.44 125 HIS A O 1
ATOM 963 N N . ASP A 1 126 ? -21.004 5.401 24.176 1.00 67.94 126 ASP A N 1
ATOM 964 C CA . ASP A 1 126 ? -20.645 5.897 25.508 1.00 67.94 126 ASP A CA 1
ATOM 965 C C . ASP A 1 126 ? -21.564 7.037 25.987 1.00 67.94 126 ASP A C 1
ATOM 967 O O . ASP A 1 126 ? -21.851 7.145 27.186 1.00 67.94 126 ASP A O 1
ATOM 971 N N . GLU A 1 127 ? -22.066 7.877 25.076 1.00 67.12 127 GLU A N 1
ATOM 972 C CA . GLU A 1 127 ? -23.004 8.958 25.414 1.00 67.12 127 GLU A CA 1
ATOM 973 C C . GLU A 1 127 ? -24.374 8.410 25.842 1.00 67.12 127 GLU A C 1
ATOM 975 O O . GLU A 1 127 ? -24.884 8.767 26.910 1.00 67.12 127 GLU A O 1
ATOM 980 N N . HIS A 1 128 ? -24.926 7.448 25.097 1.00 61.41 128 HIS A N 1
ATOM 981 C CA . HIS A 1 128 ? -26.221 6.842 25.423 1.00 61.41 128 HIS A CA 1
ATOM 982 C C . HIS A 1 128 ? -26.210 6.026 26.728 1.00 61.41 128 HIS A C 1
ATOM 984 O O . HIS A 1 128 ? -27.218 5.983 27.444 1.00 61.41 128 HIS A O 1
ATOM 990 N N . GLN A 1 129 ? -25.089 5.391 27.092 1.00 61.19 129 GLN A N 1
ATOM 991 C CA . GLN A 1 129 ? -24.986 4.717 28.39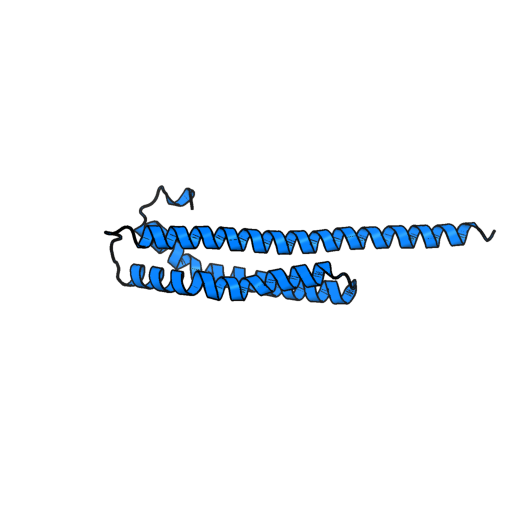2 1.00 61.19 129 GLN A CA 1
ATOM 992 C C . GLN A 1 129 ? -24.989 5.701 29.568 1.00 61.19 129 GLN A C 1
ATOM 994 O O . GLN A 1 129 ? -25.617 5.415 30.597 1.00 61.19 129 GLN A O 1
ATOM 999 N N . LYS A 1 130 ? -24.329 6.857 29.426 1.00 63.78 130 LYS A N 1
ATOM 1000 C CA . LYS A 1 130 ? -24.282 7.894 30.468 1.00 63.78 130 LYS A CA 1
ATOM 1001 C C . LYS A 1 130 ? -25.643 8.552 30.688 1.00 63.78 130 LYS A C 1
ATOM 1003 O O . LYS A 1 130 ? -26.032 8.736 31.842 1.00 63.78 130 LYS A O 1
ATOM 1008 N N . GLU A 1 131 ? -26.397 8.840 29.627 1.00 62.56 131 GLU A N 1
ATOM 1009 C CA . GLU A 1 131 ? -27.747 9.414 29.746 1.00 62.56 131 GLU A CA 1
ATOM 1010 C C . GLU A 1 131 ? -28.720 8.476 30.477 1.00 62.56 131 GLU A C 1
ATOM 1012 O O . GLU A 1 131 ? -29.431 8.898 31.395 1.00 62.56 131 GLU A O 1
ATOM 1017 N N . ASN A 1 132 ? -28.697 7.179 30.155 1.00 59.78 132 ASN A N 1
ATOM 1018 C CA . ASN A 1 132 ? -29.570 6.193 30.799 1.00 59.78 132 ASN A CA 1
ATOM 1019 C C . ASN A 1 132 ? -29.238 5.977 32.289 1.00 59.78 132 ASN A C 1
ATOM 1021 O O . ASN A 1 132 ? -30.143 5.837 33.120 1.00 59.78 132 ASN A O 1
ATOM 1025 N N . HIS A 1 133 ? -27.957 6.026 32.669 1.00 57.84 133 HIS A N 1
ATOM 1026 C CA . HIS A 1 133 ? -27.549 5.920 34.076 1.00 57.84 133 HIS A CA 1
ATOM 1027 C C . HIS A 1 133 ? -27.791 7.216 34.872 1.00 57.84 133 HIS A C 1
ATOM 1029 O O . HIS A 1 133 ? -28.073 7.154 36.071 1.00 57.84 133 HIS A O 1
ATOM 1035 N N . GLY A 1 134 ? -27.740 8.386 34.225 1.00 57.69 134 GLY A N 1
ATOM 1036 C CA . GLY A 1 134 ? -28.074 9.675 34.841 1.00 57.69 134 GLY A CA 1
ATOM 1037 C C . GLY A 1 134 ? -29.574 9.853 35.106 1.00 57.69 134 GLY A C 1
ATOM 1038 O O . GLY A 1 134 ? -29.963 10.350 36.163 1.00 57.69 134 GLY A O 1
ATOM 1039 N N . SER A 1 135 ? -30.424 9.391 34.185 1.00 56.16 135 SER A N 1
ATOM 1040 C CA . SER A 1 135 ? -31.889 9.455 34.311 1.00 56.16 135 SER A CA 1
ATOM 1041 C C . SER A 1 135 ? -32.426 8.545 35.423 1.00 56.16 135 SER A C 1
ATOM 1043 O O . SER A 1 135 ? -33.314 8.936 36.184 1.00 56.16 135 SER A O 1
ATOM 1045 N N . THR A 1 136 ? -31.824 7.365 35.598 1.00 55.19 136 THR A N 1
ATOM 1046 C CA . THR A 1 136 ? -32.246 6.395 36.623 1.00 55.19 136 THR A CA 1
ATOM 1047 C C . THR A 1 136 ? -32.009 6.910 38.048 1.00 55.19 136 THR A C 1
ATOM 1049 O O . THR A 1 136 ? -32.834 6.676 38.925 1.00 55.19 136 THR A O 1
ATOM 1052 N N . LYS A 1 137 ? -30.949 7.697 38.290 1.00 55.47 137 LYS A N 1
ATOM 1053 C CA . LYS A 1 137 ? -30.681 8.279 39.620 1.00 55.47 137 LYS A CA 1
ATOM 1054 C C . LYS A 1 137 ? -31.606 9.442 40.006 1.00 55.47 137 LYS A C 1
ATOM 1056 O O . LYS A 1 137 ? -31.678 9.770 41.184 1.00 55.47 137 LYS A O 1
ATOM 1061 N N . ARG A 1 138 ? -32.307 10.074 39.055 1.00 56.19 138 ARG A N 1
ATOM 1062 C CA . ARG A 1 138 ? -33.187 11.233 39.321 1.00 56.19 138 ARG A CA 1
ATOM 1063 C C . ARG A 1 138 ? -34.633 10.877 39.669 1.00 56.19 138 ARG A C 1
ATOM 1065 O O . ARG A 1 138 ? -35.374 11.768 40.059 1.00 56.19 138 ARG A O 1
ATOM 1072 N N . LYS A 1 139 ? -35.049 9.616 39.519 1.00 55.41 139 LYS A N 1
ATOM 1073 C CA . LYS A 1 139 ? -36.443 9.188 39.751 1.00 55.41 139 LYS A CA 1
ATOM 1074 C C . LYS A 1 139 ? -36.688 8.507 41.106 1.00 55.41 139 LYS A C 1
ATOM 1076 O O . LYS A 1 139 ? -37.782 8.006 41.329 1.00 55.41 139 LYS A O 1
ATOM 1081 N N . THR A 1 140 ? -35.699 8.478 42.000 1.00 55.59 140 THR A N 1
ATOM 1082 C CA . THR A 1 140 ? -35.776 7.793 43.309 1.00 55.59 140 THR A CA 1
ATOM 1083 C C . THR A 1 140 ? -35.708 8.730 44.521 1.00 55.59 140 THR A C 1
ATOM 1085 O O . THR A 1 140 ? -35.339 8.288 45.605 1.00 55.59 140 THR A O 1
ATOM 1088 N N . THR A 1 141 ? -36.059 10.005 44.364 1.00 52.09 141 THR A N 1
ATOM 1089 C CA . THR A 1 141 ? -36.188 10.971 45.473 1.00 52.09 141 THR A CA 1
ATOM 1090 C C . THR A 1 141 ? -37.491 11.725 45.375 1.00 52.09 141 THR A C 1
ATOM 1092 O O . THR A 1 141 ? -37.797 12.150 44.238 1.00 52.09 141 THR A O 1
#

Secondary structure (DSSP, 8-state):
--GGGGS-HHHHHHHHHHHHHHHHHHHHHHHHHHHHHHHHHHHHH--HHHHHHHHHHHHHHHHHHHHHHHHHHHHHHHHHTT---SSSHHHHHHHHHHHHHHHHHHHHHHHHHHHHHHHHHHHHHHHHHHHHHHHHHTS--

Radius of gyration: 23.0 Å; chains: 1; bounding box: 58×27×73 Å

pLDDT: mean 83.54, std 13.84, range [39.84, 97.25]

Sequence (141 aa):
MPSLAKVSTSTATLLWTNMVVPSMAIQVSAYVLGFLGGMLLYNKTKNKYYLYGGLIMASIFPYTMAMFVPINKDIFAFVEAGLEDVDGSMAEKMWIWNRNQCGRTVLNAAGFLTTLFGAVTDLGHDEHQKENHGSTKRKTT

Organism: NCBI:txid205924

Foldseek 3Di:
DVVCVVDDPLVSLVVVLVVPVVVVVVLVVVLVCLLVVLVVVCVVQVQCLSNVLNVLSVVLVVLCVVQPVVLSVVSVVCSVVVDDCPPCPNVVSVVSVVVSVVVSVVSNVSSVVSVVVSVVVSVVVVVVVVVVVVV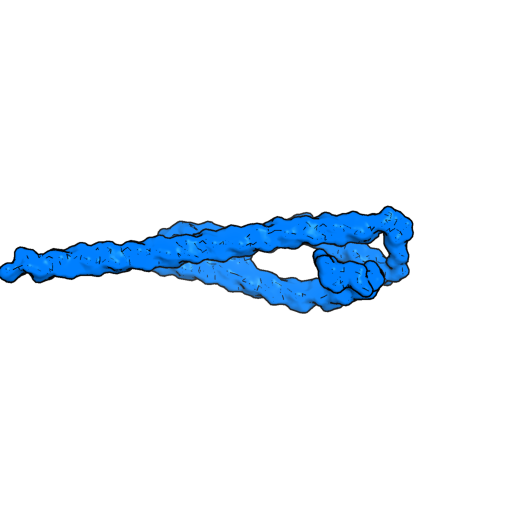VVVPPD

InterPro domains:
  IPR013901 Anthrone oxygenase [PF08592] (18-113)